Protein AF-B4YAR6-F1 (afdb_monomer_lite)

Secondary structure (DSSP, 8-state):
-HHHHHHHTTTTHIIIIIHHHHHHHHHHHHHHIIIIIIIIIHHIIIIIHHHHHHHHHHHHHHHHS-S-HHHHHHHHHHHHHHHHHHT-

Foldseek 3Di:
DVVVVCVVCVNVCCVPPVVVVVVVVVVVVVCCCCCPPVVPVCCCVPDVVVVVVVVVVVVVVVVVVVVVVVVVVVVVVVVVVVVVVVVD

Radius of gyration: 36.2 Å; chains: 1; bounding box: 66×19×105 Å

InterPro domains:
  IPR010934 NADH dehydrogenase subunit 5, C-terminal [PF06455] (3-87)

Structure (mmCIF, N/CA/C/O backbone):
data_AF-B4YAR6-F1
#
_entry.id   AF-B4YAR6-F1
#
loop_
_atom_site.group_PDB
_atom_site.id
_atom_site.type_symbol
_atom_site.label_atom_id
_atom_site.label_alt_id
_atom_site.label_comp_id
_atom_site.label_asym_id
_atom_site.label_entity_id
_atom_site.label_seq_id
_atom_site.pdbx_PDB_ins_code
_atom_site.Cartn_x
_atom_site.Cartn_y
_atom_site.Cartn_z
_atom_site.occupancy
_atom_site.B_iso_or_equiv
_atom_site.auth_seq_id
_atom_site.auth_comp_id
_atom_site.auth_asym_id
_atom_site.auth_atom_id
_atom_site.pdbx_PDB_model_num
ATOM 1 N N . GLY A 1 1 ? 27.369 10.815 -51.509 1.00 84.75 1 GLY A N 1
ATOM 2 C CA . GLY A 1 1 ? 26.162 10.166 -52.070 1.00 84.75 1 GLY A CA 1
ATOM 3 C C . GLY A 1 1 ? 25.599 9.143 -51.092 1.00 84.75 1 GLY A C 1
ATOM 4 O O . GLY A 1 1 ? 26.291 8.831 -50.126 1.00 84.75 1 GLY A O 1
ATOM 5 N N . PRO A 1 2 ? 24.385 8.616 -51.317 1.00 84.69 2 PRO A N 1
ATOM 6 C CA . PRO A 1 2 ? 23.679 7.739 -50.371 1.00 84.69 2 PRO A CA 1
ATOM 7 C C . PRO A 1 2 ? 24.496 6.513 -49.926 1.00 84.69 2 PRO A C 1
ATOM 9 O O . PRO A 1 2 ? 24.497 6.185 -48.746 1.00 84.69 2 PRO A O 1
ATOM 12 N N . PHE A 1 3 ? 25.293 5.914 -50.817 1.00 90.75 3 PHE A N 1
ATOM 13 C CA . PHE A 1 3 ? 26.181 4.793 -50.475 1.00 90.75 3 PHE A CA 1
ATOM 14 C C . PHE A 1 3 ? 27.305 5.161 -49.498 1.00 90.75 3 PHE A C 1
ATOM 16 O O . PHE A 1 3 ? 27.632 4.383 -48.608 1.00 90.75 3 PHE A O 1
ATOM 23 N N . SER A 1 4 ? 27.868 6.367 -49.622 1.00 92.88 4 SER A N 1
ATOM 24 C CA . SER A 1 4 ? 28.888 6.855 -48.689 1.00 92.88 4 SER A CA 1
ATOM 25 C C . SER A 1 4 ? 28.290 7.104 -47.302 1.00 92.88 4 SER A C 1
ATOM 27 O O . SER A 1 4 ? 28.909 6.717 -46.321 1.00 92.88 4 SER A O 1
ATOM 29 N N . ASN A 1 5 ? 27.065 7.639 -47.217 1.00 93.38 5 ASN A N 1
ATOM 30 C CA . ASN A 1 5 ? 26.355 7.825 -45.944 1.00 93.38 5 ASN A CA 1
ATOM 31 C C . ASN A 1 5 ? 25.954 6.493 -45.288 1.00 93.38 5 ASN A C 1
ATOM 33 O O . ASN A 1 5 ? 26.011 6.360 -44.068 1.00 93.38 5 ASN A O 1
ATOM 37 N N . PHE A 1 6 ? 25.563 5.492 -46.080 1.00 94.88 6 PHE A N 1
ATOM 38 C CA . PHE A 1 6 ? 25.295 4.144 -45.575 1.00 94.88 6 PHE A CA 1
ATOM 39 C C . PHE A 1 6 ? 26.560 3.522 -44.970 1.00 94.88 6 PHE A C 1
ATOM 41 O O . PHE A 1 6 ? 26.527 3.028 -43.846 1.00 94.88 6 PHE A O 1
ATOM 48 N N . ALA A 1 7 ? 27.692 3.601 -45.675 1.00 95.25 7 ALA A N 1
ATOM 49 C CA . ALA A 1 7 ? 28.958 3.059 -45.192 1.00 95.25 7 ALA A CA 1
ATOM 50 C C . ALA A 1 7 ? 29.455 3.778 -43.924 1.00 95.25 7 ALA A C 1
ATOM 52 O O . ALA A 1 7 ? 29.824 3.119 -42.953 1.00 95.25 7 ALA A O 1
ATOM 53 N N . THR A 1 8 ? 29.407 5.114 -43.885 1.00 95.94 8 THR A N 1
ATOM 54 C CA . THR A 1 8 ? 29.853 5.891 -42.712 1.00 95.94 8 THR A CA 1
ATOM 55 C C . THR A 1 8 ? 28.943 5.730 -41.497 1.00 95.94 8 THR A C 1
ATOM 57 O O . THR A 1 8 ? 29.408 5.869 -40.370 1.00 95.94 8 THR A O 1
ATOM 60 N N . SER A 1 9 ? 27.665 5.398 -41.695 1.00 94.19 9 SER A N 1
ATOM 61 C CA . SER A 1 9 ? 26.714 5.119 -40.608 1.00 94.19 9 SER A CA 1
ATOM 62 C C . SER A 1 9 ? 26.668 3.650 -40.171 1.00 94.19 9 SER A C 1
ATOM 64 O O . SER A 1 9 ? 25.794 3.287 -39.380 1.00 94.19 9 SER A O 1
ATOM 66 N N . LEU A 1 10 ? 27.578 2.806 -40.679 1.00 95.44 10 LEU A N 1
ATOM 67 C CA . LEU A 1 10 ? 27.592 1.354 -40.455 1.00 95.44 10 LEU A CA 1
ATOM 68 C C . LEU A 1 10 ? 26.226 0.730 -40.782 1.00 95.44 10 LEU A C 1
ATOM 70 O O . LEU A 1 10 ? 25.630 0.012 -39.981 1.00 95.44 10 LEU A O 1
ATOM 74 N N . GLY A 1 11 ? 25.686 1.088 -41.943 1.00 94.81 11 GLY A N 1
ATOM 75 C CA . GLY A 1 11 ? 24.374 0.637 -42.389 1.00 94.81 11 GLY A CA 1
ATOM 76 C C . GLY A 1 11 ? 23.222 1.110 -41.506 1.00 94.81 11 GLY A C 1
ATOM 77 O O . GLY A 1 11 ? 22.241 0.391 -41.346 1.00 94.81 11 GLY A O 1
ATOM 78 N N . TYR A 1 12 ? 23.337 2.304 -40.915 1.00 95.38 12 TYR A N 1
ATOM 79 C CA . TYR A 1 12 ? 22.344 2.867 -39.995 1.00 95.38 12 TYR A CA 1
ATOM 80 C C . TYR A 1 12 ? 22.072 1.991 -38.755 1.00 95.38 12 TYR A C 1
ATOM 82 O O . TYR A 1 12 ? 20.980 2.030 -38.182 1.00 95.38 12 TYR A O 1
ATOM 90 N N . PHE A 1 13 ? 23.076 1.240 -38.291 1.00 96.56 13 PHE A N 1
ATOM 91 C CA . PHE A 1 13 ? 22.961 0.343 -37.134 1.00 96.56 13 PHE A CA 1
ATOM 92 C C . PHE A 1 13 ? 22.449 1.046 -35.866 1.00 96.56 13 PHE A C 1
ATOM 94 O O . PHE A 1 13 ? 21.613 0.508 -35.140 1.00 96.56 13 PHE A O 1
ATOM 101 N N . ASN A 1 14 ? 22.918 2.268 -35.596 1.00 94.06 14 ASN A N 1
ATOM 102 C CA . ASN A 1 14 ? 22.547 2.986 -34.379 1.00 94.06 14 ASN A CA 1
ATOM 103 C C . ASN A 1 14 ? 21.031 3.286 -34.290 1.00 94.06 14 ASN A C 1
ATOM 105 O O . ASN A 1 14 ? 20.411 2.860 -33.316 1.00 94.06 14 ASN A O 1
ATOM 109 N N . PRO A 1 15 ? 20.392 3.963 -35.268 1.00 94.62 15 PRO A N 1
ATOM 110 C CA . PRO A 1 15 ? 18.951 4.211 -35.212 1.00 94.62 15 PRO A CA 1
ATOM 111 C C . PRO A 1 15 ? 18.096 2.948 -35.397 1.00 94.62 15 PRO A C 1
ATOM 113 O O . PRO A 1 15 ? 17.032 2.873 -34.788 1.00 94.62 15 PRO A O 1
ATOM 116 N N . LEU A 1 16 ? 18.537 1.970 -36.199 1.00 94.81 16 LEU A N 1
ATOM 117 C CA . LEU A 1 16 ? 17.714 0.800 -36.538 1.00 94.81 16 LEU A CA 1
ATOM 118 C C . LEU A 1 16 ? 17.818 -0.344 -35.526 1.00 94.81 16 LEU A C 1
ATOM 120 O O . LEU A 1 16 ? 16.847 -1.062 -35.321 1.00 94.81 16 LEU A O 1
ATOM 124 N N . THR A 1 17 ? 18.984 -0.539 -34.908 1.00 95.00 17 THR A N 1
ATOM 125 C CA . THR A 1 17 ? 19.235 -1.674 -34.007 1.00 95.00 17 THR A CA 1
ATOM 126 C C . THR A 1 17 ? 19.477 -1.209 -32.581 1.00 95.00 17 THR A C 1
ATOM 128 O O . THR A 1 17 ? 18.666 -1.500 -31.705 1.00 95.00 17 THR A O 1
ATOM 131 N N . HIS A 1 18 ? 20.558 -0.461 -32.332 1.00 95.81 18 HIS A N 1
ATOM 132 C CA . HIS A 1 18 ? 20.962 -0.116 -30.966 1.00 95.81 18 HIS A CA 1
ATOM 133 C C . HIS A 1 18 ? 19.883 0.698 -30.245 1.00 95.81 18 HIS A C 1
ATOM 135 O O . HIS A 1 18 ? 19.401 0.293 -29.188 1.00 95.81 18 HIS A O 1
ATOM 141 N N . ARG A 1 19 ? 19.440 1.809 -30.843 1.00 95.44 19 ARG A N 1
ATOM 142 C CA . ARG A 1 19 ? 18.440 2.680 -30.225 1.00 95.44 19 ARG A CA 1
ATOM 143 C C . ARG A 1 19 ? 17.106 1.964 -30.058 1.00 95.44 19 ARG A C 1
ATOM 145 O O . ARG A 1 19 ? 16.573 1.989 -28.960 1.00 95.44 19 ARG A O 1
ATOM 152 N N . PHE A 1 20 ? 16.620 1.291 -31.101 1.00 96.25 20 PHE A N 1
ATOM 153 C CA . PHE A 1 20 ? 15.353 0.557 -31.060 1.00 96.25 20 PHE A CA 1
ATOM 154 C C . PHE A 1 20 ? 15.343 -0.540 -29.982 1.00 96.25 20 PHE A C 1
ATOM 156 O O . PHE A 1 20 ? 14.417 -0.617 -29.174 1.00 96.25 20 PHE A O 1
ATOM 163 N N . SER A 1 21 ? 16.397 -1.360 -29.918 1.00 96.56 21 SER A N 1
ATOM 164 C CA . SER A 1 21 ? 16.499 -2.437 -28.930 1.00 96.56 21 SER A CA 1
ATOM 165 C C . SER A 1 21 ? 16.593 -1.893 -27.504 1.00 96.56 21 SER A C 1
ATOM 167 O O . SER A 1 21 ? 15.903 -2.387 -26.612 1.00 96.56 21 SER A O 1
ATOM 169 N N . VAL A 1 22 ? 17.427 -0.873 -27.277 1.00 97.31 22 VAL A N 1
ATOM 170 C CA . VAL A 1 22 ? 17.631 -0.294 -25.942 1.00 97.31 22 VAL A CA 1
ATOM 171 C C . VAL A 1 22 ? 16.371 0.413 -25.450 1.00 97.31 22 VAL A C 1
ATOM 173 O O . VAL A 1 22 ? 16.000 0.237 -24.292 1.00 97.31 22 VAL A O 1
ATOM 176 N N . THR A 1 23 ? 15.671 1.166 -26.306 1.00 96.75 23 THR A N 1
ATOM 177 C CA . THR A 1 23 ? 14.433 1.849 -25.900 1.00 96.75 23 THR A CA 1
ATOM 178 C C . THR A 1 23 ? 13.332 0.866 -25.542 1.00 96.75 23 THR A C 1
ATOM 180 O O . THR A 1 23 ? 12.633 1.085 -24.556 1.00 96.75 23 THR A O 1
ATOM 183 N N . ASN A 1 24 ? 13.197 -0.229 -26.293 1.00 96.12 24 ASN A N 1
ATOM 184 C CA . ASN A 1 24 ? 12.185 -1.241 -26.001 1.00 96.12 24 ASN A CA 1
ATOM 185 C C . ASN A 1 24 ? 12.486 -1.953 -24.681 1.00 96.12 24 ASN A C 1
ATOM 187 O O . ASN A 1 24 ? 11.588 -2.117 -23.856 1.00 96.12 24 ASN A O 1
ATOM 191 N N . LEU A 1 25 ? 13.752 -2.317 -24.452 1.00 97.25 25 LEU A N 1
ATOM 192 C CA . LEU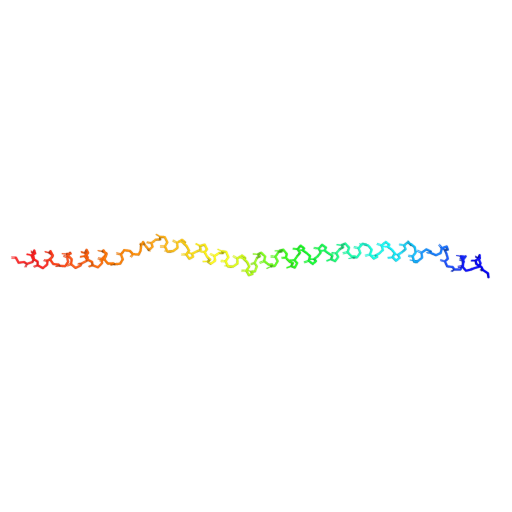 A 1 25 ? 14.179 -2.938 -23.200 1.00 97.25 25 LEU A CA 1
ATOM 193 C C . LEU A 1 25 ? 13.955 -2.003 -22.004 1.00 97.25 25 LEU A C 1
ATOM 195 O O . LEU A 1 25 ? 13.388 -2.418 -20.994 1.00 97.25 25 LEU A O 1
ATOM 199 N N . LEU A 1 26 ? 14.361 -0.736 -22.127 1.00 96.25 26 LEU A N 1
ATOM 200 C CA . LEU A 1 26 ? 14.228 0.243 -21.052 1.00 96.25 26 LEU A CA 1
ATOM 201 C C . LEU A 1 26 ? 12.762 0.574 -20.763 1.00 96.25 26 LEU A C 1
ATOM 203 O O . LEU A 1 26 ? 12.376 0.634 -19.601 1.00 96.25 26 LEU A O 1
ATOM 207 N N . SER A 1 27 ? 11.936 0.739 -21.798 1.00 96.38 27 SER A N 1
ATOM 208 C CA . SER A 1 27 ? 10.505 1.006 -21.633 1.00 96.38 27 SER A CA 1
ATOM 209 C C . SER A 1 27 ? 9.790 -0.170 -20.969 1.00 96.38 27 SER A C 1
ATOM 211 O O . SER A 1 27 ? 9.008 0.038 -20.043 1.00 96.38 27 SER A O 1
ATOM 213 N N . ALA A 1 28 ? 10.104 -1.406 -21.371 1.00 94.88 28 ALA A N 1
ATOM 214 C CA . ALA A 1 28 ? 9.564 -2.594 -20.718 1.00 94.88 28 ALA A CA 1
ATOM 215 C C . ALA A 1 28 ? 9.984 -2.660 -19.240 1.00 94.88 28 ALA A C 1
ATOM 217 O O . ALA A 1 28 ? 9.129 -2.831 -18.371 1.00 94.88 28 ALA A O 1
ATOM 218 N N . GLY A 1 29 ? 11.272 -2.458 -18.941 1.00 94.50 29 GLY A N 1
ATOM 219 C CA . GLY A 1 29 ? 11.782 -2.440 -17.567 1.00 94.50 29 GLY A CA 1
ATOM 220 C C . GLY A 1 29 ? 11.150 -1.340 -16.709 1.00 94.50 29 GLY A C 1
ATOM 221 O O . GLY A 1 29 ? 10.733 -1.605 -15.583 1.00 94.50 29 GLY A O 1
ATOM 222 N N . GLN A 1 30 ? 11.008 -0.130 -17.255 1.00 94.06 30 GLN A N 1
ATOM 223 C CA . GLN A 1 30 ? 10.370 0.998 -16.579 1.00 94.06 30 GLN A CA 1
ATOM 224 C C . GLN A 1 30 ? 8.894 0.720 -16.282 1.00 94.06 30 GLN A C 1
ATOM 226 O O . GLN A 1 30 ? 8.454 0.976 -15.165 1.00 94.06 30 GLN A O 1
ATOM 231 N N . ASN A 1 31 ? 8.145 0.179 -17.246 1.00 91.75 31 ASN A N 1
ATOM 232 C CA . ASN A 1 31 ? 6.735 -0.162 -17.054 1.00 91.75 31 ASN A CA 1
ATOM 233 C C . ASN A 1 31 ? 6.561 -1.244 -15.985 1.00 91.75 31 ASN A C 1
ATOM 235 O O . ASN A 1 31 ? 5.671 -1.142 -15.148 1.00 91.75 31 ASN A O 1
ATOM 239 N N . ILE A 1 32 ? 7.418 -2.269 -15.981 1.00 91.25 32 ILE A N 1
ATOM 240 C CA . ILE A 1 32 ? 7.389 -3.313 -14.950 1.00 91.25 32 ILE A CA 1
ATOM 241 C C . ILE A 1 32 ? 7.672 -2.701 -13.574 1.00 91.25 32 ILE A C 1
ATOM 243 O O . ILE A 1 32 ? 6.921 -2.956 -12.634 1.00 91.25 32 ILE A O 1
ATOM 247 N N . ALA A 1 33 ? 8.713 -1.873 -13.454 1.00 90.25 33 ALA A N 1
ATOM 248 C CA . ALA A 1 33 ? 9.072 -1.237 -12.192 1.00 90.25 33 ALA A CA 1
ATOM 249 C C . ALA A 1 33 ? 7.946 -0.328 -11.668 1.00 90.25 33 ALA A C 1
ATOM 251 O O . ALA A 1 33 ? 7.517 -0.491 -10.527 1.00 90.25 33 ALA A O 1
ATOM 252 N N . SER A 1 34 ? 7.405 0.562 -12.504 1.00 86.94 34 SER A N 1
ATOM 253 C CA . SER A 1 34 ? 6.363 1.506 -12.083 1.00 86.94 34 SER A CA 1
ATOM 254 C C . SER A 1 34 ? 5.024 0.823 -11.784 1.00 86.94 34 SER A C 1
ATOM 256 O O . SER A 1 34 ? 4.372 1.144 -10.791 1.00 86.94 34 SER A O 1
ATOM 258 N N . HIS A 1 35 ? 4.594 -0.150 -12.594 1.00 84.19 35 HIS A N 1
ATOM 259 C CA . HIS A 1 35 ? 3.303 -0.808 -12.378 1.00 84.19 35 HIS A CA 1
ATOM 260 C C . HIS A 1 35 ? 3.336 -1.840 -11.248 1.00 84.19 35 HIS A C 1
ATOM 262 O O . HIS A 1 35 ? 2.385 -1.917 -10.466 1.00 84.19 35 HIS A O 1
ATOM 268 N N . LEU A 1 36 ? 4.390 -2.652 -11.140 1.00 79.69 36 LEU A N 1
ATOM 269 C CA . LEU A 1 36 ? 4.429 -3.707 -10.124 1.00 79.69 36 LEU A CA 1
ATOM 270 C C . LEU A 1 36 ? 4.899 -3.180 -8.772 1.00 79.69 36 LEU A C 1
ATOM 272 O O . LEU A 1 36 ? 4.248 -3.442 -7.765 1.00 79.69 36 LEU A O 1
ATOM 276 N N . ILE A 1 37 ? 6.014 -2.452 -8.718 1.00 78.31 37 ILE A N 1
ATOM 277 C CA . ILE A 1 37 ? 6.575 -2.015 -7.434 1.00 78.31 37 ILE A CA 1
ATOM 278 C C . ILE A 1 37 ? 5.782 -0.818 -6.916 1.00 78.31 37 ILE A C 1
ATOM 280 O O . ILE A 1 37 ? 5.191 -0.899 -5.837 1.00 78.31 37 ILE A O 1
ATOM 284 N N . ASP A 1 38 ? 5.699 0.251 -7.709 1.00 76.38 38 ASP A N 1
ATOM 285 C CA . ASP A 1 38 ? 5.118 1.495 -7.207 1.00 76.38 38 ASP A CA 1
ATOM 286 C C . ASP A 1 38 ? 3.595 1.418 -7.095 1.00 76.38 38 ASP A C 1
ATOM 288 O O . ASP A 1 38 ? 3.024 1.717 -6.043 1.00 76.38 38 ASP A O 1
ATOM 292 N N . LEU A 1 39 ? 2.918 0.977 -8.157 1.00 77.50 39 LEU A N 1
ATOM 293 C CA . LEU A 1 39 ? 1.457 0.983 -8.175 1.00 77.50 39 LEU A CA 1
ATOM 294 C C . LEU A 1 39 ? 0.830 -0.220 -7.458 1.00 77.50 39 LEU A C 1
ATOM 296 O O . LEU A 1 39 ? -0.256 -0.074 -6.902 1.00 77.50 39 LEU A O 1
ATOM 300 N N . SER A 1 40 ? 1.468 -1.396 -7.470 1.00 84.94 40 SER A N 1
ATOM 301 C CA . SER A 1 40 ? 0.869 -2.606 -6.883 1.00 84.94 40 SER A CA 1
ATOM 302 C C . SER A 1 40 ? 1.337 -2.836 -5.448 1.00 84.94 40 SER A C 1
ATOM 304 O O . SER A 1 40 ? 0.512 -2.827 -4.535 1.00 84.94 40 SER A O 1
ATOM 306 N N . TRP A 1 41 ? 2.645 -2.996 -5.213 1.00 87.38 41 TRP A N 1
ATOM 307 C CA . TRP A 1 41 ? 3.153 -3.329 -3.877 1.00 87.38 41 TRP A CA 1
ATOM 308 C C . TRP A 1 41 ? 2.964 -2.200 -2.864 1.00 87.38 41 TRP A C 1
ATOM 310 O O . TRP A 1 41 ? 2.383 -2.441 -1.802 1.00 87.38 41 TRP A O 1
ATOM 320 N N . TYR A 1 42 ? 3.390 -0.969 -3.171 1.00 90.06 42 TYR A N 1
ATOM 321 C CA . TYR A 1 42 ? 3.248 0.131 -2.207 1.00 90.06 42 TYR A CA 1
ATOM 322 C C . TYR A 1 42 ? 1.796 0.530 -1.960 1.00 90.06 42 TYR A C 1
ATOM 324 O O . TYR A 1 42 ? 1.441 0.871 -0.832 1.00 90.06 42 TYR A O 1
ATOM 332 N N . LYS A 1 43 ? 0.931 0.455 -2.974 1.00 91.00 43 LYS A N 1
ATOM 333 C CA . LYS A 1 43 ? -0.490 0.776 -2.806 1.00 91.00 43 LYS A CA 1
ATOM 334 C C . LYS A 1 43 ? -1.211 -0.262 -1.946 1.00 91.00 43 LYS A C 1
ATOM 336 O O . LYS A 1 43 ? -1.931 0.117 -1.019 1.00 91.00 43 LYS A O 1
ATOM 341 N N . LEU A 1 44 ? -0.964 -1.548 -2.218 1.00 92.62 44 LEU A N 1
ATOM 342 C CA . LEU A 1 44 ? -1.556 -2.661 -1.481 1.00 92.62 44 LEU A CA 1
ATOM 343 C C . LEU A 1 44 ? -1.062 -2.708 -0.035 1.00 92.62 44 LEU A C 1
ATOM 345 O O . LEU A 1 44 ? -1.872 -2.885 0.865 1.00 92.62 44 LEU A O 1
ATOM 349 N N . LEU A 1 45 ? 0.242 -2.551 0.207 1.00 91.88 45 LEU A N 1
ATOM 350 C CA . LEU A 1 45 ? 0.801 -2.601 1.564 1.00 91.88 45 LEU A CA 1
ATOM 351 C C . LEU A 1 45 ? 0.612 -1.296 2.345 1.00 91.88 45 LEU A C 1
ATOM 353 O O . LEU A 1 45 ? 0.604 -1.317 3.573 1.00 91.88 45 LEU A O 1
ATOM 357 N N . GLY A 1 46 ? 0.482 -0.167 1.653 1.00 93.19 46 GLY A N 1
ATOM 358 C CA . GLY A 1 46 ? 0.309 1.142 2.265 1.00 93.19 46 GLY A CA 1
ATOM 359 C C . GLY A 1 46 ? -1.168 1.471 2.496 1.00 93.19 46 GLY A C 1
ATOM 360 O O . GLY A 1 46 ? -1.801 0.894 3.382 1.00 93.19 46 GLY A O 1
ATOM 361 N N . PRO A 1 47 ? -1.735 2.427 1.741 1.00 92.69 47 PRO A N 1
ATOM 362 C CA . PRO A 1 47 ? -3.041 2.997 2.053 1.00 92.69 47 PRO A CA 1
ATOM 363 C C . PRO A 1 47 ? -4.200 2.003 1.904 1.00 92.69 47 PRO A C 1
ATOM 365 O O . PRO A 1 47 ? -5.086 1.989 2.757 1.00 92.69 47 PRO A O 1
ATOM 368 N N . GLU A 1 48 ? -4.214 1.161 0.864 1.00 95.88 48 GLU A N 1
ATOM 369 C CA . GLU A 1 48 ? -5.338 0.236 0.642 1.00 95.88 48 GLU A CA 1
ATOM 370 C C . GLU A 1 48 ? -5.333 -0.910 1.655 1.00 95.88 48 GLU A C 1
ATOM 372 O O . GLU A 1 48 ? -6.378 -1.236 2.222 1.00 95.88 48 GLU A O 1
ATOM 377 N N . GLY A 1 49 ? -4.160 -1.480 1.938 1.00 96.06 49 GLY A N 1
ATOM 378 C CA . GLY A 1 49 ? -3.996 -2.506 2.964 1.00 96.06 49 GLY A CA 1
ATOM 379 C C . GLY A 1 49 ? -4.366 -1.988 4.345 1.00 96.06 49 GLY A C 1
ATOM 380 O O . GLY A 1 49 ? -5.147 -2.630 5.047 1.00 96.06 49 GLY A O 1
ATOM 381 N N . LEU A 1 50 ? -3.888 -0.796 4.714 1.00 97.50 50 LEU A N 1
ATOM 382 C CA . LEU A 1 50 ? -4.224 -0.180 5.996 1.00 97.50 50 LEU A CA 1
ATOM 383 C C . LEU A 1 50 ? -5.729 0.090 6.124 1.00 97.50 50 LEU A C 1
ATOM 385 O O . LEU A 1 50 ? -6.319 -0.241 7.154 1.00 97.50 50 LEU A O 1
ATOM 389 N N . ALA A 1 51 ? -6.365 0.629 5.081 1.00 97.44 51 ALA A N 1
ATOM 390 C CA . ALA A 1 51 ? -7.807 0.861 5.074 1.00 97.44 51 ALA A CA 1
ATOM 391 C C . ALA A 1 51 ? -8.598 -0.454 5.197 1.00 97.44 51 ALA A C 1
ATOM 393 O O . ALA A 1 51 ? -9.566 -0.534 5.958 1.00 97.44 51 ALA A O 1
ATOM 394 N N . ASN A 1 52 ? -8.180 -1.513 4.501 1.00 97.50 52 ASN A N 1
ATOM 395 C CA . ASN A 1 52 ? -8.832 -2.820 4.586 1.00 97.50 52 ASN A CA 1
ATOM 396 C C . ASN A 1 52 ? -8.681 -3.444 5.986 1.00 97.50 52 ASN A C 1
ATOM 398 O O . ASN A 1 52 ? -9.653 -3.922 6.575 1.00 97.50 52 ASN A O 1
ATOM 402 N N . LEU A 1 53 ? -7.486 -3.360 6.574 1.00 97.44 53 LEU A N 1
ATOM 403 C CA . LEU A 1 53 ? -7.241 -3.828 7.938 1.00 97.44 53 LEU A CA 1
ATOM 404 C C . LEU A 1 53 ? -8.078 -3.054 8.961 1.00 97.44 53 LEU A C 1
ATOM 406 O O . LEU A 1 53 ? -8.750 -3.672 9.786 1.00 97.44 53 LEU A O 1
ATOM 410 N N . GLN A 1 54 ? -8.099 -1.720 8.886 1.00 97.31 54 GLN A N 1
ATOM 411 C CA . GLN A 1 54 ? -8.899 -0.899 9.799 1.00 97.31 54 GLN A CA 1
ATOM 412 C C . GLN A 1 54 ? -10.397 -1.170 9.658 1.00 97.31 54 GLN A C 1
ATOM 414 O O . GLN A 1 54 ? -11.086 -1.325 10.665 1.00 97.31 54 GLN A O 1
ATOM 419 N N . THR A 1 55 ? -10.914 -1.266 8.432 1.00 97.06 55 THR A N 1
ATOM 420 C CA . THR A 1 55 ? -12.340 -1.556 8.208 1.00 97.06 55 THR A CA 1
ATOM 421 C C . THR A 1 55 ? -12.721 -2.952 8.691 1.00 97.06 55 THR A C 1
ATOM 423 O O . THR A 1 55 ? -13.784 -3.122 9.291 1.00 97.06 55 THR A O 1
ATOM 426 N N . THR A 1 56 ? -11.852 -3.944 8.495 1.00 96.19 56 THR A N 1
ATOM 427 C CA . THR A 1 56 ? -12.059 -5.308 8.996 1.00 96.19 56 THR A CA 1
ATOM 428 C C . THR A 1 56 ? -12.035 -5.347 10.523 1.00 96.19 56 THR A C 1
ATOM 430 O O . THR A 1 56 ? -12.947 -5.906 11.133 1.00 96.19 56 THR A O 1
ATOM 433 N N . ALA A 1 57 ? -11.057 -4.694 11.155 1.00 95.81 57 ALA A N 1
ATOM 434 C CA . ALA A 1 57 ? -10.970 -4.596 12.610 1.00 95.81 57 ALA A CA 1
ATOM 435 C C . ALA A 1 57 ? -12.190 -3.877 13.208 1.00 95.81 57 ALA A C 1
ATOM 437 O O . ALA A 1 57 ? -12.769 -4.351 14.185 1.00 95.81 57 ALA A O 1
ATOM 438 N N . ALA A 1 58 ? -12.633 -2.779 12.586 1.00 95.12 58 ALA A N 1
ATOM 439 C CA . ALA A 1 58 ? -13.828 -2.055 13.002 1.00 95.12 58 ALA A CA 1
ATOM 440 C C . ALA A 1 58 ? -15.084 -2.936 12.916 1.00 95.12 58 ALA A C 1
ATOM 442 O O . ALA A 1 58 ? -15.846 -2.989 13.875 1.00 95.12 58 ALA A O 1
ATOM 443 N N . LYS A 1 59 ? -15.275 -3.679 11.815 1.00 92.25 59 LYS A N 1
ATOM 444 C CA . LYS A 1 59 ? -16.399 -4.622 11.659 1.00 92.25 59 LYS A CA 1
ATOM 445 C C . LYS A 1 59 ? -16.371 -5.747 12.692 1.00 92.25 59 LYS A C 1
ATOM 447 O O . LYS A 1 59 ? -17.415 -6.116 13.227 1.00 92.25 59 LYS A O 1
ATOM 452 N N . ALA A 1 60 ? -15.191 -6.294 12.978 1.00 92.25 60 ALA A N 1
ATOM 453 C CA . ALA A 1 60 ? -15.044 -7.314 14.009 1.00 92.25 60 ALA A CA 1
ATOM 454 C C . ALA A 1 60 ? -15.446 -6.754 15.384 1.00 92.25 60 ALA A C 1
ATOM 456 O O . ALA A 1 60 ? -16.267 -7.355 16.073 1.00 92.25 60 ALA A O 1
ATOM 457 N N . ALA A 1 61 ? -14.948 -5.567 15.744 1.00 91.56 61 ALA A N 1
ATOM 458 C CA . ALA A 1 61 ? -15.267 -4.911 17.010 1.00 91.56 61 ALA A CA 1
ATOM 459 C C . ALA A 1 61 ? -16.757 -4.553 17.145 1.00 91.56 61 ALA A C 1
ATOM 461 O O . ALA A 1 61 ? -17.351 -4.784 18.199 1.00 91.56 61 ALA A O 1
ATOM 462 N N . THR A 1 62 ? -17.390 -4.033 16.089 1.00 86.50 62 THR A N 1
ATOM 463 C CA . THR A 1 62 ? -18.821 -3.689 16.126 1.00 86.50 62 THR A CA 1
ATOM 464 C C . THR A 1 62 ? -19.715 -4.920 16.209 1.00 86.50 62 THR A C 1
ATOM 466 O O . THR A 1 62 ? -20.750 -4.859 16.862 1.00 86.50 62 THR A O 1
ATOM 469 N N . THR A 1 63 ? -19.307 -6.056 15.638 1.00 83.12 63 THR A N 1
ATOM 470 C CA . THR A 1 63 ? -20.062 -7.316 15.758 1.00 83.12 63 THR A CA 1
ATOM 471 C C . THR A 1 63 ? -20.157 -7.791 17.216 1.00 83.12 63 THR A C 1
ATOM 473 O O . THR A 1 63 ? 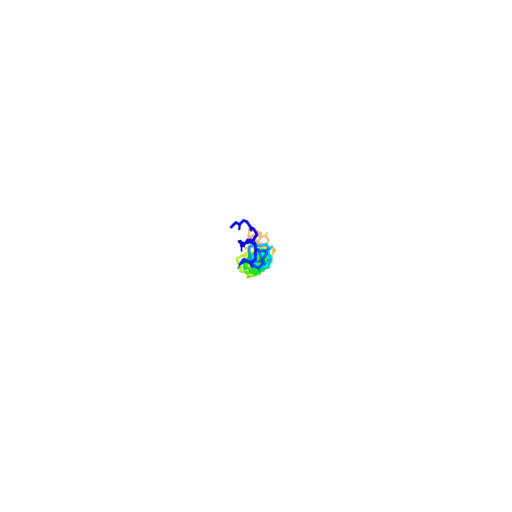-21.189 -8.323 17.619 1.00 83.12 63 THR A O 1
ATOM 476 N N . TYR A 1 64 ? -19.130 -7.546 18.040 1.00 79.56 64 TYR A N 1
ATOM 477 C CA . TYR A 1 64 ? -19.180 -7.844 19.479 1.00 79.56 64 TYR A CA 1
ATOM 478 C C . TYR A 1 64 ? -20.098 -6.902 20.269 1.00 79.56 64 TYR A C 1
ATOM 480 O O . TYR A 1 64 ? -20.605 -7.280 21.325 1.00 79.56 64 TYR A O 1
ATOM 488 N N . HIS A 1 65 ? -20.340 -5.688 19.774 1.00 80.44 65 HIS A N 1
ATOM 489 C CA . HIS A 1 65 ? -21.235 -4.726 20.406 1.00 80.44 65 HIS A CA 1
ATOM 490 C C . HIS A 1 65 ? -22.563 -4.659 19.644 1.00 80.44 65 HIS A C 1
ATOM 492 O O . HIS A 1 65 ? -22.787 -3.758 18.841 1.00 80.44 65 HIS A O 1
ATOM 498 N N . SER A 1 66 ? -23.468 -5.600 19.938 1.00 75.69 66 SER A N 1
ATOM 499 C CA . SER A 1 66 ? -24.781 -5.811 19.287 1.00 75.69 66 SER A CA 1
ATOM 500 C C . SER A 1 66 ? -25.730 -4.597 19.243 1.00 75.69 66 SER A C 1
ATOM 502 O O . SER A 1 66 ? -26.834 -4.696 18.711 1.00 75.69 66 SER A O 1
ATOM 504 N N . GLY A 1 67 ? -25.347 -3.456 19.826 1.00 78.50 67 GLY A N 1
ATOM 505 C CA . GLY A 1 67 ? -26.154 -2.237 19.861 1.00 78.50 67 GLY A CA 1
ATOM 506 C C . GLY A 1 67 ? -27.347 -2.310 20.818 1.00 78.50 67 GLY A C 1
ATOM 507 O O . GLY A 1 67 ? -28.154 -1.384 20.868 1.00 78.50 67 GLY A O 1
ATOM 508 N N . LEU A 1 68 ? -27.462 -3.370 21.625 1.00 83.50 68 LEU A N 1
ATOM 509 C CA . LEU A 1 68 ? -28.576 -3.592 22.55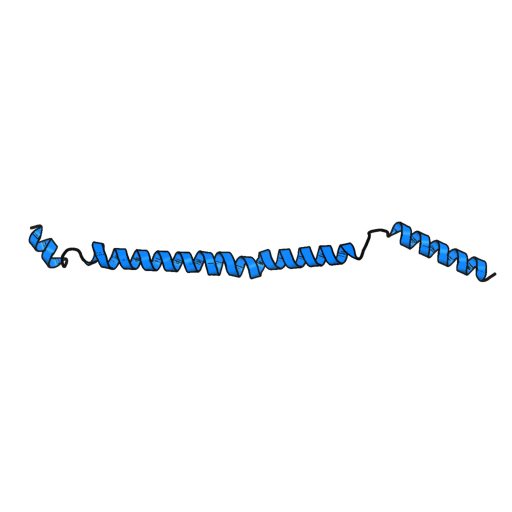4 1.00 83.50 68 LEU A CA 1
ATOM 510 C C . LEU A 1 68 ? -28.448 -2.801 23.869 1.00 83.50 68 LEU A C 1
ATOM 512 O O . LEU A 1 68 ? -28.880 -3.262 24.926 1.00 83.50 68 LEU A O 1
ATOM 516 N N . ILE A 1 69 ? -27.897 -1.582 23.817 1.00 84.56 69 ILE A N 1
ATOM 517 C CA . ILE A 1 69 ? -27.620 -0.750 25.000 1.00 84.56 69 ILE A CA 1
ATOM 518 C C . ILE A 1 69 ? -28.862 -0.556 25.883 1.00 84.56 69 ILE A C 1
ATOM 520 O O . ILE A 1 69 ? -28.775 -0.654 27.103 1.00 84.56 69 ILE A O 1
ATOM 524 N N . LYS A 1 70 ? -30.041 -0.373 25.270 1.00 82.25 70 LYS A N 1
ATOM 525 C CA . LYS A 1 70 ? -31.317 -0.197 25.981 1.00 82.25 70 LYS A CA 1
ATOM 526 C C . LYS A 1 70 ? -31.744 -1.462 26.734 1.00 82.25 70 LYS A C 1
ATOM 528 O O . LYS A 1 70 ? -32.264 -1.357 27.841 1.00 82.25 70 LYS A O 1
ATOM 533 N N . ALA A 1 71 ? -31.508 -2.643 26.157 1.00 87.69 71 ALA A N 1
ATOM 534 C CA . ALA A 1 71 ? -31.809 -3.917 26.807 1.00 87.69 71 ALA A CA 1
ATOM 535 C C . ALA A 1 71 ? -30.843 -4.183 27.971 1.00 87.69 71 ALA A C 1
ATOM 537 O O . ALA A 1 71 ? -31.291 -4.556 29.054 1.00 87.69 71 ALA A O 1
ATOM 538 N N . TYR A 1 72 ? -29.546 -3.908 27.785 1.00 89.56 72 TYR A N 1
ATOM 539 C CA . TYR A 1 72 ? -28.553 -4.017 28.856 1.00 89.56 72 TYR A CA 1
ATOM 540 C C . TYR A 1 72 ? -28.880 -3.081 30.029 1.00 89.56 72 TYR A C 1
ATOM 542 O O . TYR A 1 72 ? -28.946 -3.549 31.165 1.00 89.56 72 TYR A O 1
ATOM 550 N N . LEU A 1 73 ? -29.197 -1.804 29.766 1.00 92.19 73 LEU A N 1
ATOM 551 C CA . LEU A 1 73 ? -29.615 -0.853 30.807 1.00 92.19 73 LEU A CA 1
ATOM 552 C C . LEU A 1 73 ? -30.872 -1.326 31.550 1.00 92.19 73 LEU A C 1
ATOM 554 O O . LEU A 1 73 ? -30.921 -1.260 32.776 1.00 92.19 73 LEU A O 1
ATOM 558 N N . GLY A 1 74 ? -31.869 -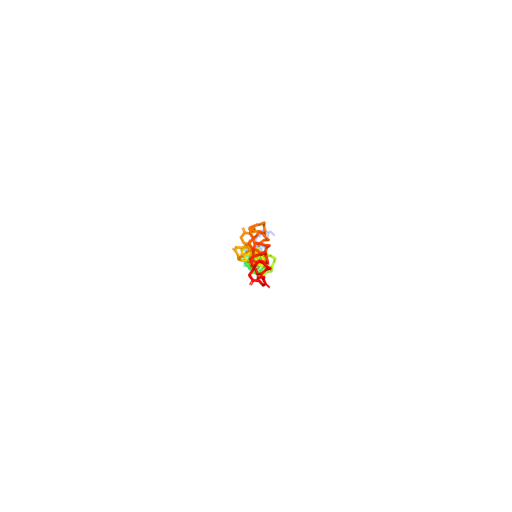1.830 30.815 1.00 95.19 74 GLY A N 1
ATOM 559 C CA . GLY A 1 74 ? -33.098 -2.373 31.394 1.00 95.19 74 GLY A CA 1
ATOM 560 C C . GLY A 1 74 ? -32.841 -3.576 32.301 1.00 95.19 74 GLY A C 1
ATOM 561 O O . GLY A 1 74 ? -33.334 -3.605 33.427 1.00 95.19 74 GLY A O 1
ATOM 562 N N . SER A 1 75 ? -32.024 -4.537 31.853 1.00 93.69 75 SER A N 1
ATOM 563 C CA . SER A 1 75 ? -31.646 -5.698 32.670 1.00 93.69 75 SER A CA 1
ATOM 564 C C . SER A 1 75 ? -30.869 -5.299 33.926 1.00 93.69 75 SER A C 1
ATOM 566 O O . SER A 1 75 ? -31.129 -5.837 34.996 1.00 93.69 75 SER A O 1
ATOM 568 N N . PHE A 1 76 ? -29.976 -4.310 33.829 1.00 95.06 76 PHE A N 1
ATOM 569 C CA . PHE A 1 76 ? -29.209 -3.815 34.967 1.00 95.06 76 PHE A CA 1
ATOM 570 C C . PHE A 1 76 ? -30.108 -3.125 36.001 1.00 95.06 76 PHE A C 1
ATOM 572 O O . PHE A 1 76 ? -30.018 -3.421 37.192 1.00 95.06 76 PHE A O 1
ATOM 579 N N . ALA A 1 77 ? -31.028 -2.267 35.546 1.00 97.19 77 ALA A N 1
ATOM 580 C CA . ALA A 1 77 ? -32.011 -1.620 36.411 1.00 97.19 77 ALA A CA 1
ATOM 581 C C . ALA A 1 77 ? -32.928 -2.642 37.105 1.00 97.19 77 ALA A C 1
ATOM 583 O O . ALA A 1 77 ? -33.171 -2.531 38.307 1.00 97.19 77 ALA A O 1
ATOM 584 N N . LEU A 1 78 ? -33.392 -3.662 36.373 1.00 96.75 78 LEU A N 1
ATOM 585 C CA . LEU A 1 78 ? -34.206 -4.739 36.935 1.00 96.75 78 LEU A CA 1
ATOM 586 C C . LEU A 1 78 ? -33.431 -5.550 37.986 1.00 96.75 78 LEU A C 1
ATOM 588 O O . LEU A 1 78 ? -33.971 -5.814 39.055 1.00 96.75 78 LEU A O 1
ATOM 592 N N . SER A 1 79 ? -32.165 -5.892 37.726 1.00 96.56 79 SER A N 1
ATOM 593 C CA . SER A 1 79 ? -31.305 -6.591 38.692 1.00 96.56 79 SER A CA 1
ATOM 594 C C . SER A 1 79 ? -31.115 -5.792 39.983 1.00 96.56 79 SER A C 1
ATOM 596 O O . SER A 1 79 ? -31.221 -6.361 41.067 1.00 96.56 79 SER A O 1
ATOM 598 N N . ILE A 1 80 ? -30.889 -4.476 39.889 1.00 96.69 80 ILE A N 1
ATOM 599 C CA . ILE A 1 80 ? -30.805 -3.594 41.066 1.00 96.69 80 ILE A CA 1
ATOM 600 C C . ILE A 1 80 ? -32.119 -3.617 41.848 1.00 96.69 80 ILE A C 1
ATOM 602 O O . ILE A 1 80 ? -32.101 -3.743 43.070 1.00 96.69 80 ILE A O 1
ATOM 606 N N . LEU A 1 81 ? -33.254 -3.522 41.151 1.00 97.06 81 LEU A N 1
ATOM 607 C CA . LEU A 1 81 ? -34.571 -3.530 41.779 1.00 97.06 81 LEU A CA 1
ATOM 608 C C . LEU A 1 81 ? -34.837 -4.852 42.513 1.00 97.06 81 LEU A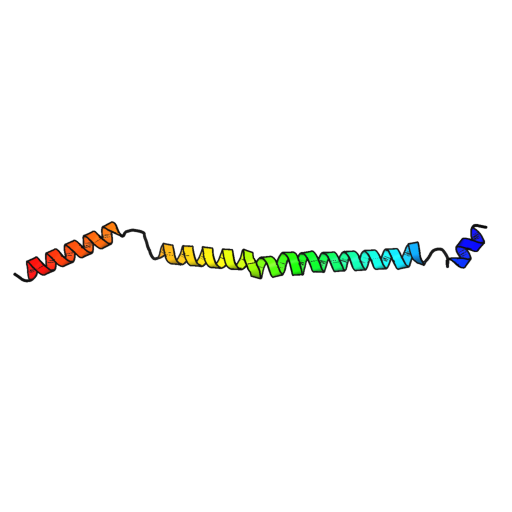 C 1
ATOM 610 O O . LEU A 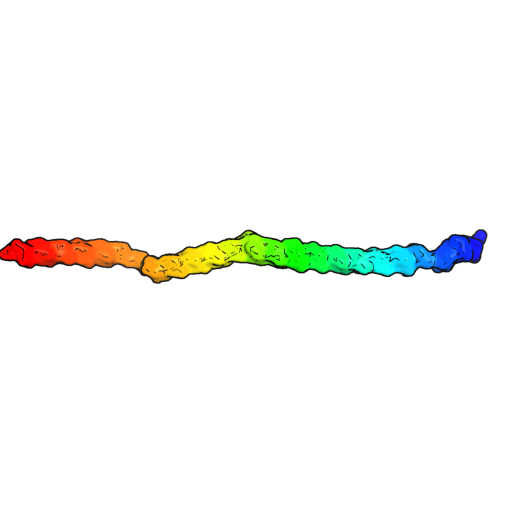1 81 ? -35.282 -4.824 43.656 1.00 97.06 81 LEU A O 1
ATOM 614 N N . ILE A 1 82 ? -34.493 -5.993 41.908 1.00 97.00 82 ILE A N 1
ATOM 615 C CA . ILE A 1 82 ? -34.598 -7.315 42.547 1.00 97.00 82 ILE A CA 1
ATOM 616 C C . ILE A 1 82 ? -33.712 -7.392 43.796 1.00 97.00 82 ILE A C 1
ATOM 618 O O . ILE A 1 82 ? -34.182 -7.850 44.835 1.00 97.00 82 ILE A O 1
ATOM 622 N N . ILE A 1 83 ? -32.458 -6.926 43.724 1.00 97.06 83 ILE A N 1
ATOM 623 C CA . ILE A 1 83 ? -31.547 -6.907 44.880 1.00 97.06 83 ILE A CA 1
ATOM 624 C C . ILE A 1 83 ? -32.149 -6.071 46.011 1.00 97.06 83 ILE A C 1
ATOM 626 O O . ILE A 1 83 ? -32.219 -6.549 47.138 1.00 97.06 83 ILE A O 1
ATOM 630 N N . LEU A 1 84 ? -32.633 -4.862 45.716 1.00 95.75 84 LEU A N 1
ATOM 631 C CA . LEU A 1 84 ? -33.271 -3.995 46.709 1.00 95.75 84 LEU A CA 1
ATOM 632 C C . LEU A 1 84 ? -34.503 -4.644 47.349 1.00 95.75 84 LEU A C 1
ATOM 634 O O . LEU A 1 84 ? -34.654 -4.566 48.563 1.00 95.75 84 LEU A O 1
ATOM 638 N N . MET A 1 85 ? -35.358 -5.295 46.554 1.00 93.88 85 MET A N 1
ATOM 639 C CA . MET A 1 85 ? -36.541 -5.991 47.071 1.00 93.88 85 MET A CA 1
ATOM 640 C C . MET A 1 85 ? -36.189 -7.243 47.882 1.00 93.88 85 MET A C 1
ATOM 642 O O . MET A 1 85 ? -36.938 -7.589 48.783 1.00 93.88 85 MET A O 1
ATOM 646 N N . SER A 1 86 ? -35.074 -7.911 47.575 1.00 91.38 86 SER A N 1
ATOM 647 C CA . SER A 1 86 ? -34.577 -9.078 48.316 1.00 91.38 86 SER A CA 1
ATOM 648 C C . SER A 1 86 ? -33.799 -8.713 49.586 1.00 91.38 86 SER A C 1
ATOM 650 O O . SER A 1 86 ? -33.558 -9.592 50.411 1.00 91.38 86 SER A O 1
ATOM 652 N N . MET A 1 87 ? -33.333 -7.468 49.718 1.00 82.81 87 MET A N 1
ATOM 653 C CA . MET A 1 87 ? -32.644 -6.967 50.917 1.00 82.81 87 MET A CA 1
ATOM 654 C C . MET A 1 87 ? -33.624 -6.489 52.008 1.00 82.81 87 MET A C 1
ATOM 656 O O . MET A 1 87 ? -33.180 -5.969 53.033 1.00 82.81 87 MET A O 1
ATOM 660 N N . HIS A 1 88 ? -34.930 -6.666 51.794 1.00 58.12 88 HIS A N 1
ATOM 661 C CA . HIS A 1 88 ? -36.003 -6.488 52.770 1.00 58.12 88 HIS A CA 1
ATOM 662 C C . HIS A 1 88 ? -36.677 -7.836 53.040 1.00 58.12 88 HIS A C 1
ATOM 664 O O . HIS A 1 88 ? -37.024 -8.078 54.216 1.00 58.12 88 HIS A O 1
#

Organism: NCBI:txid94618

Sequence (88 aa):
GPFSNFATSLGYFNPLTHRFSVTNLLSAGQNIASHLIDLSWYKLLGPEGLANLQTTAAKAATTYHSGLIKAYLGSFALSILIILMSMH

pLDDT: mean 91.39, std 6.87, range [58.12, 97.5]